Protein AF-A0A1N6N0N7-F1 (afdb_monomer_lite)

Sequence (140 aa):
MSDTDKNDKNQKSQKRFSHFIPYKTTYDLRSDKREPSLINILMQVQGYEYGFFTVLGVRPLSQRGNNKNSAIYVVRCRCGKYAIRTLKAIRNPVNVTDMCEHCHHLYNLRRRNIFLTTGEYVELSELTGIHDKSPLEIKG

Secondary structure (DSSP, 8-state):
----------------TT-----B-HHHHHHHT--HHHHHHHHHHTT-EETTEEEEEE--GGG--S-TT---EEEEETTS-EEEE-HHHHH-TT-TT---HHHHHHHHHHHHHHHHHHS----HHHHHT-----------

Radius of gyration: 19.87 Å; chains: 1; bounding box: 53×56×48 Å

pLDDT: mean 85.81, std 17.78, range [35.0, 98.25]

Structure (mmCIF, N/CA/C/O backbone):
data_AF-A0A1N6N0N7-F1
#
_entry.id   AF-A0A1N6N0N7-F1
#
loop_
_atom_site.group_PDB
_atom_site.id
_atom_site.type_symbol
_atom_site.label_atom_id
_atom_site.label_alt_id
_atom_site.label_comp_id
_atom_site.label_asym_id
_atom_site.label_entity_id
_atom_site.label_seq_id
_atom_site.pdbx_PDB_ins_code
_atom_site.Cartn_x
_atom_site.Cartn_y
_atom_site.Cartn_z
_atom_site.occupancy
_atom_site.B_iso_or_equiv
_atom_site.auth_seq_id
_atom_site.auth_comp_id
_atom_site.auth_asym_id
_atom_site.auth_atom_id
_atom_site.pdbx_PDB_model_num
ATOM 1 N N . MET A 1 1 ? -31.170 47.901 -20.826 1.00 44.25 1 MET A N 1
ATOM 2 C CA . MET A 1 1 ? -31.799 46.715 -20.210 1.00 44.25 1 MET A CA 1
ATOM 3 C C . MET A 1 1 ? -31.790 45.612 -21.244 1.00 44.25 1 MET A C 1
ATOM 5 O O . MET A 1 1 ? -32.470 45.747 -22.250 1.00 44.25 1 MET A O 1
ATOM 9 N N . SER A 1 2 ? -30.956 44.600 -21.031 1.00 35.00 2 SER A N 1
ATOM 10 C CA . SER A 1 2 ? -30.970 43.331 -21.759 1.00 35.00 2 SER A CA 1
ATOM 11 C C . SER A 1 2 ? -30.141 42.332 -20.957 1.00 35.00 2 SER A C 1
ATOM 13 O O . SER A 1 2 ? -28.978 42.594 -20.648 1.00 35.00 2 SER A O 1
ATOM 15 N N . ASP A 1 3 ? -30.802 41.246 -20.585 1.00 41.34 3 ASP A N 1
ATOM 16 C CA . ASP A 1 3 ? -30.316 40.089 -19.845 1.00 41.34 3 ASP A CA 1
ATOM 17 C C . ASP A 1 3 ? -29.132 39.378 -20.508 1.00 41.34 3 ASP A C 1
ATOM 19 O O . ASP A 1 3 ? -29.021 39.370 -21.732 1.00 41.34 3 ASP A O 1
ATOM 23 N N . THR A 1 4 ? -28.289 38.737 -19.690 1.00 40.41 4 THR A N 1
ATOM 24 C CA . THR A 1 4 ? -27.844 37.319 -19.775 1.00 40.41 4 THR A CA 1
ATOM 25 C C . THR A 1 4 ? -26.647 37.123 -18.830 1.00 40.41 4 THR A C 1
ATOM 27 O O . THR A 1 4 ? -25.627 37.793 -18.927 1.00 40.41 4 THR A O 1
ATOM 30 N N . ASP A 1 5 ? -26.832 36.455 -17.696 1.00 38.78 5 ASP A N 1
ATOM 31 C CA . ASP A 1 5 ? -26.799 35.001 -17.463 1.00 38.78 5 ASP A CA 1
ATOM 32 C C . ASP A 1 5 ? -25.409 34.462 -17.056 1.00 38.78 5 ASP A C 1
ATOM 34 O O . ASP A 1 5 ? -24.474 34.326 -17.842 1.00 38.78 5 ASP A O 1
ATOM 38 N N . LYS A 1 6 ? -25.328 34.195 -15.748 1.00 44.09 6 LYS A N 1
ATOM 39 C CA . LYS A 1 6 ? -24.578 33.171 -15.001 1.00 44.09 6 LYS A CA 1
ATOM 40 C C . LYS A 1 6 ? -23.443 32.434 -15.724 1.00 44.09 6 LYS A C 1
ATOM 42 O O . LYS A 1 6 ? -23.662 31.636 -16.629 1.00 44.09 6 LYS A O 1
ATOM 47 N N . ASN A 1 7 ? -22.242 32.530 -15.152 1.00 35.62 7 ASN A N 1
ATOM 48 C CA . ASN A 1 7 ? -21.151 31.588 -15.412 1.00 35.62 7 ASN A CA 1
ATOM 49 C C . ASN A 1 7 ? -20.525 31.090 -14.095 1.00 35.62 7 ASN A C 1
ATOM 51 O O . ASN A 1 7 ? -19.339 31.271 -13.829 1.00 35.62 7 ASN A O 1
ATOM 55 N N . ASP A 1 8 ? -21.340 30.429 -13.268 1.00 40.53 8 ASP A N 1
ATOM 56 C CA . ASP A 1 8 ? -20.856 29.579 -12.177 1.00 40.53 8 ASP A CA 1
ATOM 57 C C . ASP A 1 8 ? -20.265 28.294 -12.771 1.00 40.53 8 ASP A C 1
ATOM 59 O O . ASP A 1 8 ? -20.928 27.262 -12.900 1.00 40.53 8 ASP A O 1
ATOM 63 N N . LYS A 1 9 ? -18.981 28.332 -13.139 1.00 37.31 9 LYS A N 1
ATOM 64 C CA . LYS A 1 9 ? -18.215 27.129 -13.499 1.00 37.31 9 LYS A CA 1
ATOM 65 C C . LYS A 1 9 ? -17.822 26.355 -12.243 1.00 37.31 9 LYS A C 1
ATOM 67 O O . LYS A 1 9 ? -16.651 26.185 -11.922 1.00 37.31 9 LYS A O 1
ATOM 72 N N . ASN A 1 10 ? -18.829 25.840 -11.549 1.00 39.09 10 ASN A N 1
ATOM 73 C CA . ASN A 1 10 ? -18.665 24.859 -10.492 1.00 39.09 10 ASN A CA 1
ATOM 74 C C . ASN A 1 10 ? -18.550 23.472 -11.149 1.00 39.09 10 ASN A C 1
ATOM 76 O O . ASN A 1 10 ? -19.519 22.716 -11.240 1.00 39.09 10 ASN A O 1
ATOM 80 N N . GLN A 1 11 ? -17.369 23.153 -11.691 1.00 42.91 11 GLN A N 1
ATOM 81 C CA . GLN A 1 11 ? -17.063 21.799 -12.154 1.00 42.91 11 GLN A CA 1
ATOM 82 C C . GLN A 1 11 ? -16.997 20.872 -10.935 1.00 42.91 11 GLN A C 1
ATOM 84 O O . GLN A 1 11 ? -15.937 20.622 -10.365 1.00 42.91 11 GLN A O 1
ATOM 89 N N . LYS A 1 12 ? -18.159 20.336 -10.544 1.00 41.47 12 LYS A N 1
ATOM 90 C CA . LYS A 1 12 ? -18.276 19.128 -9.725 1.00 41.47 12 LYS A CA 1
ATOM 91 C C . LYS A 1 12 ? -17.541 18.009 -10.458 1.00 41.47 12 LYS A C 1
ATOM 93 O O . LYS A 1 12 ? -18.094 17.363 -11.346 1.00 41.47 12 LYS A O 1
ATOM 98 N N . SER A 1 13 ? -16.278 17.807 -10.101 1.00 46.53 13 SER A N 1
ATOM 99 C CA . SER A 1 13 ? -15.472 16.684 -10.554 1.00 46.53 13 SER A CA 1
ATOM 100 C C . SER A 1 13 ? -16.198 15.395 -10.171 1.00 46.53 13 SER A C 1
ATOM 102 O O . SER A 1 13 ? -16.367 15.048 -9.001 1.00 46.53 13 SER A O 1
ATOM 104 N N . GLN A 1 14 ? -16.728 14.718 -11.187 1.00 46.28 14 GLN A N 1
ATOM 105 C CA . GLN A 1 14 ? -17.421 13.447 -11.041 1.00 46.28 14 GLN A CA 1
ATOM 106 C C . GLN A 1 14 ? -16.545 12.477 -10.241 1.00 46.28 14 GLN A C 1
ATOM 108 O O . GLN A 1 14 ? -15.419 12.168 -10.633 1.00 46.28 14 GLN A O 1
ATOM 113 N N . LYS A 1 15 ? -17.088 12.003 -9.113 1.00 48.31 15 LYS A N 1
ATOM 114 C CA . LYS A 1 15 ? -16.546 10.933 -8.269 1.00 48.31 15 LYS A CA 1
ATOM 115 C C . LYS A 1 15 ? -16.161 9.727 -9.138 1.00 48.31 15 LYS A C 1
ATOM 117 O O . LYS A 1 15 ? -17.008 8.897 -9.460 1.00 48.31 15 LYS A O 1
ATOM 122 N N . ARG A 1 16 ? -14.881 9.600 -9.506 1.00 49.94 16 ARG A N 1
ATOM 123 C CA . ARG A 1 16 ? -14.345 8.414 -10.193 1.00 49.94 16 ARG A CA 1
ATOM 124 C C . ARG A 1 16 ? -14.100 7.314 -9.167 1.00 49.94 16 ARG A C 1
ATOM 126 O O . ARG A 1 16 ? -12.994 7.132 -8.666 1.00 49.94 16 ARG A O 1
ATOM 133 N N . PHE A 1 17 ? -15.160 6.591 -8.823 1.00 44.78 17 PHE A N 1
ATOM 134 C CA . PHE A 1 17 ? -15.041 5.342 -8.083 1.00 44.78 17 PHE A CA 1
ATOM 135 C C . PHE A 1 17 ? -14.169 4.361 -8.889 1.00 44.78 17 PHE A C 1
ATOM 137 O O . PHE A 1 17 ? -14.431 4.100 -10.058 1.00 44.78 17 PHE A O 1
ATOM 144 N N . SER A 1 18 ? -13.095 3.879 -8.256 1.00 56.38 18 SER A N 1
ATOM 145 C CA . SER A 1 18 ? -12.342 2.673 -8.638 1.00 56.38 18 SER A CA 1
ATOM 146 C C . SER A 1 18 ? -11.878 2.566 -10.097 1.00 56.38 18 SER A C 1
ATOM 148 O O . SER A 1 18 ? -11.918 1.474 -10.662 1.00 56.38 18 SER A O 1
ATOM 150 N N . HIS A 1 19 ? -11.416 3.653 -10.722 1.00 75.69 19 HIS A N 1
ATOM 151 C CA . HIS A 1 19 ? -10.788 3.510 -12.034 1.00 75.69 19 HIS A CA 1
ATOM 152 C C . HIS A 1 19 ? -9.505 2.696 -11.877 1.00 75.69 19 HIS A C 1
ATOM 154 O O . HIS A 1 19 ? -8.577 3.103 -11.175 1.00 75.69 19 HIS A O 1
ATOM 160 N N . PHE A 1 20 ? -9.490 1.523 -12.505 1.00 88.62 20 PHE A N 1
ATOM 161 C CA . PHE A 1 20 ? -8.281 0.756 -12.741 1.00 88.62 20 PHE A CA 1
ATOM 162 C C . PHE A 1 20 ? -7.161 1.701 -13.192 1.00 88.62 20 PHE A C 1
ATOM 164 O O . PHE A 1 20 ? -7.357 2.527 -14.086 1.00 88.62 20 PHE A O 1
ATOM 171 N N . ILE A 1 21 ? -5.998 1.601 -12.550 1.00 91.25 21 ILE A N 1
ATOM 172 C CA . ILE A 1 21 ? -4.813 2.362 -12.943 1.00 91.25 21 ILE A CA 1
ATOM 173 C C . ILE A 1 21 ? -3.943 1.410 -13.756 1.00 91.25 21 ILE A C 1
ATOM 175 O O . ILE A 1 21 ? -3.462 0.436 -13.178 1.00 91.25 21 ILE A O 1
ATOM 179 N N . PRO A 1 22 ? -3.717 1.661 -15.059 1.00 93.44 22 PRO A N 1
ATOM 180 C CA . PRO A 1 22 ? -2.826 0.832 -15.858 1.00 93.44 22 PRO A CA 1
ATOM 181 C C . PRO A 1 22 ? -1.438 0.740 -15.221 1.00 93.44 22 PRO A C 1
ATOM 183 O O . PRO A 1 22 ? -0.876 1.752 -14.791 1.00 93.44 22 PRO A O 1
ATOM 186 N N . TYR A 1 23 ? -0.875 -0.466 -15.192 1.00 94.94 23 TYR A N 1
ATOM 187 C CA . TYR A 1 23 ? 0.463 -0.724 -14.676 1.00 94.94 23 TYR A CA 1
ATOM 188 C C . TYR A 1 23 ? 1.216 -1.731 -15.545 1.00 94.94 23 TYR A C 1
ATOM 190 O O . TYR A 1 23 ? 0.630 -2.488 -16.313 1.00 94.94 23 TYR A O 1
ATOM 198 N N . LYS A 1 24 ? 2.537 -1.694 -15.415 1.00 94.81 24 LYS A N 1
ATOM 199 C CA . LYS A 1 24 ? 3.513 -2.614 -15.979 1.00 94.81 24 LYS A CA 1
ATOM 200 C C . LYS A 1 24 ? 4.176 -3.335 -14.815 1.00 94.81 24 LYS A C 1
ATOM 202 O O . LYS A 1 24 ? 4.690 -2.697 -13.893 1.00 94.81 24 LYS A O 1
ATOM 207 N N . THR A 1 25 ? 4.107 -4.652 -14.836 1.00 95.06 25 THR A N 1
ATOM 208 C CA . THR A 1 25 ? 4.805 -5.536 -13.909 1.00 95.06 25 THR A CA 1
ATOM 209 C C . THR A 1 25 ? 6.280 -5.641 -14.284 1.00 95.06 25 THR A C 1
ATOM 211 O O . THR A 1 25 ? 6.712 -5.222 -15.358 1.00 95.06 25 THR A O 1
ATOM 214 N N . THR A 1 26 ? 7.059 -6.273 -13.415 1.00 93.19 26 THR A N 1
ATOM 215 C CA . THR A 1 26 ? 8.436 -6.681 -13.702 1.00 93.19 26 THR A CA 1
ATOM 216 C C . THR A 1 26 ? 8.532 -7.481 -15.004 1.00 93.19 26 THR A C 1
ATOM 218 O O . THR A 1 26 ? 9.455 -7.264 -15.787 1.00 93.19 26 THR A O 1
ATOM 221 N N . TYR A 1 27 ? 7.580 -8.385 -15.255 1.00 91.81 27 TYR A N 1
ATOM 222 C CA . TYR A 1 27 ? 7.539 -9.195 -16.473 1.00 91.81 27 TYR A CA 1
ATOM 223 C C . TYR A 1 27 ? 7.373 -8.325 -17.727 1.00 91.81 27 TYR A C 1
ATOM 225 O O . TYR A 1 27 ? 8.126 -8.472 -18.693 1.00 91.81 27 TYR A O 1
ATOM 233 N N . ASP A 1 28 ? 6.453 -7.360 -17.674 1.00 91.50 28 ASP A N 1
ATOM 234 C CA . ASP A 1 28 ? 6.219 -6.440 -18.788 1.00 91.50 28 ASP A CA 1
ATOM 235 C C . ASP A 1 28 ? 7.464 -5.591 -19.088 1.00 91.50 28 ASP A C 1
ATOM 237 O O . ASP A 1 28 ? 7.858 -5.453 -20.242 1.00 91.50 28 ASP A O 1
ATOM 241 N N . LEU A 1 29 ? 8.127 -5.060 -18.051 1.00 89.12 29 LEU A N 1
ATOM 242 C CA . LEU A 1 29 ? 9.315 -4.213 -18.225 1.00 89.12 29 LEU A CA 1
ATOM 243 C C . LEU A 1 29 ? 10.535 -4.982 -18.751 1.00 89.12 29 LEU A C 1
ATOM 245 O O . LEU A 1 29 ? 11.308 -4.442 -19.543 1.00 89.12 29 LEU A O 1
ATOM 249 N N . ARG A 1 30 ? 10.718 -6.242 -18.335 1.00 87.75 30 ARG A N 1
ATOM 250 C CA . ARG A 1 30 ? 11.811 -7.098 -18.829 1.00 87.75 30 ARG A CA 1
ATOM 251 C C . ARG A 1 30 ? 11.704 -7.360 -20.328 1.00 87.75 30 ARG A C 1
ATOM 253 O O . ARG A 1 30 ? 12.732 -7.407 -20.999 1.00 87.75 30 ARG A O 1
ATOM 260 N N . SER A 1 31 ? 10.482 -7.487 -20.839 1.00 82.94 31 SER A N 1
ATOM 261 C CA . SER A 1 31 ? 10.223 -7.692 -22.267 1.00 82.94 31 SER A CA 1
ATOM 262 C C . SER A 1 31 ? 10.642 -6.475 -23.098 1.00 82.94 31 SER A C 1
ATOM 264 O O . SER A 1 31 ? 11.207 -6.628 -24.178 1.00 82.94 31 SER A O 1
ATOM 266 N N . ASP A 1 32 ? 10.465 -5.270 -22.550 1.00 76.56 32 ASP A N 1
ATOM 267 C CA . ASP A 1 32 ? 10.816 -4.014 -23.222 1.00 76.56 32 ASP A CA 1
ATOM 268 C C . ASP A 1 32 ? 12.323 -3.668 -23.128 1.00 76.56 32 ASP A C 1
ATOM 270 O O . ASP A 1 32 ? 12.791 -2.794 -23.859 1.00 76.56 32 ASP A O 1
ATOM 274 N N . LYS A 1 33 ? 13.092 -4.321 -22.232 1.00 73.12 33 LYS A N 1
ATOM 275 C CA . LYS A 1 33 ? 14.518 -4.045 -21.908 1.00 73.12 33 LYS A CA 1
ATOM 276 C C . LYS A 1 33 ? 14.833 -2.571 -21.586 1.00 73.12 33 LYS A C 1
ATOM 278 O O . LYS A 1 33 ? 15.975 -2.128 -21.707 1.00 73.12 33 LYS A O 1
ATOM 283 N N . ARG A 1 34 ? 13.832 -1.795 -21.165 1.00 69.50 34 ARG A N 1
ATOM 284 C CA . ARG A 1 34 ? 13.966 -0.377 -20.794 1.00 69.50 34 ARG A CA 1
ATOM 285 C C . ARG A 1 34 ? 14.097 -0.245 -19.275 1.00 69.50 34 ARG A C 1
ATOM 287 O O . ARG A 1 34 ? 13.479 -0.996 -18.533 1.00 69.50 34 ARG A O 1
ATOM 294 N N . GLU A 1 35 ? 14.883 0.731 -18.819 1.00 81.12 35 GLU A N 1
ATOM 295 C CA . GLU A 1 35 ? 15.020 1.101 -17.396 1.00 81.12 35 GLU A CA 1
ATOM 296 C C . GLU A 1 35 ? 15.514 -0.039 -16.460 1.00 81.12 35 GLU A C 1
ATOM 298 O O . GLU A 1 35 ? 14.809 -0.417 -15.522 1.00 81.12 35 GLU A O 1
ATOM 303 N N . PRO A 1 36 ? 16.744 -0.571 -16.633 1.00 86.62 36 PRO A N 1
ATOM 304 C CA . PRO A 1 36 ? 17.253 -1.705 -15.841 1.00 86.62 36 PRO A CA 1
ATOM 305 C C . PRO A 1 36 ? 17.246 -1.457 -14.323 1.00 86.62 36 PRO A C 1
ATOM 307 O O . PRO A 1 36 ? 16.897 -2.345 -13.549 1.00 86.62 36 PRO A O 1
ATOM 310 N N . SER A 1 37 ? 17.543 -0.229 -13.886 1.00 88.25 37 SER A N 1
ATOM 311 C CA . SER A 1 37 ? 17.461 0.148 -12.467 1.00 88.25 37 SER A CA 1
ATOM 312 C C . SER A 1 37 ? 16.032 0.043 -11.916 1.00 88.25 37 SER A C 1
ATOM 314 O O . SER A 1 37 ? 15.829 -0.450 -10.807 1.00 88.25 37 SER A O 1
ATOM 316 N N . LEU A 1 38 ? 15.024 0.438 -12.703 1.00 89.44 38 LEU A N 1
ATOM 317 C CA . LEU A 1 38 ? 13.625 0.325 -12.295 1.00 89.44 38 LEU A CA 1
ATOM 318 C C . LEU A 1 38 ? 13.185 -1.137 -12.215 1.00 89.44 38 LEU A C 1
ATOM 320 O O . LEU A 1 38 ? 12.462 -1.489 -11.289 1.00 89.44 38 LEU A O 1
ATOM 324 N N . ILE A 1 39 ? 13.637 -1.982 -13.147 1.00 92.00 39 ILE A N 1
ATOM 325 C CA . ILE A 1 39 ? 13.370 -3.426 -13.122 1.00 92.00 39 ILE A CA 1
ATOM 326 C C . ILE A 1 39 ? 13.922 -4.042 -11.832 1.00 92.00 39 ILE A C 1
ATOM 328 O O . ILE A 1 39 ? 13.179 -4.727 -11.132 1.00 92.00 39 ILE A O 1
ATOM 332 N N . ASN A 1 40 ? 15.180 -3.755 -11.481 1.00 91.81 40 ASN A N 1
ATOM 333 C CA . ASN A 1 40 ? 15.818 -4.291 -10.273 1.00 91.81 40 ASN A CA 1
ATOM 334 C C . ASN A 1 40 ? 15.091 -3.871 -8.991 1.00 91.81 40 ASN A C 1
ATOM 336 O O . ASN A 1 40 ? 14.923 -4.680 -8.079 1.00 91.81 40 ASN A O 1
ATOM 340 N N . ILE A 1 41 ? 14.631 -2.619 -8.919 1.00 93.75 41 ILE A N 1
ATOM 341 C CA . ILE A 1 41 ? 13.840 -2.142 -7.780 1.00 93.75 41 ILE A CA 1
ATOM 342 C C . ILE A 1 41 ? 12.459 -2.804 -7.778 1.00 93.75 41 ILE A C 1
ATOM 344 O O . ILE A 1 41 ? 12.012 -3.277 -6.735 1.00 93.75 41 ILE A O 1
ATOM 348 N N . LEU A 1 42 ? 11.777 -2.860 -8.926 1.00 94.62 42 LEU A N 1
ATOM 349 C CA . LEU A 1 42 ? 10.424 -3.405 -9.013 1.00 94.62 42 LEU A CA 1
ATOM 350 C C . LEU A 1 42 ? 10.381 -4.892 -8.653 1.00 94.62 42 LEU A C 1
ATOM 352 O O . LEU A 1 42 ? 9.468 -5.302 -7.947 1.00 94.62 42 LEU A O 1
ATOM 356 N N . MET A 1 43 ? 11.399 -5.665 -9.038 1.00 94.44 43 MET A N 1
ATOM 357 C CA . MET A 1 43 ? 11.566 -7.064 -8.629 1.00 94.44 43 MET A CA 1
ATOM 358 C C . MET A 1 43 ? 11.525 -7.269 -7.114 1.00 94.44 43 MET A C 1
ATOM 360 O O . MET A 1 43 ? 11.086 -8.319 -6.662 1.00 94.44 43 MET A O 1
ATOM 364 N N . GLN A 1 44 ? 12.010 -6.294 -6.346 1.00 95.25 44 GLN A N 1
ATOM 365 C CA . GLN A 1 44 ? 12.120 -6.390 -4.891 1.00 95.25 44 GLN A CA 1
ATOM 366 C C . GLN A 1 44 ? 10.868 -5.886 -4.171 1.00 95.25 44 GLN A C 1
ATOM 368 O O . GLN A 1 44 ? 10.632 -6.261 -3.028 1.00 95.25 44 GLN A O 1
ATOM 373 N N . VAL A 1 45 ? 10.070 -5.025 -4.814 1.00 96.06 45 VAL A N 1
ATOM 374 C CA . VAL A 1 45 ? 8.884 -4.418 -4.183 1.00 96.06 45 VAL A CA 1
ATOM 375 C C . VAL A 1 45 ? 7.566 -4.937 -4.726 1.00 96.06 45 VAL A C 1
ATOM 377 O O . VAL A 1 45 ? 6.545 -4.751 -4.079 1.00 96.06 45 VAL A O 1
ATOM 380 N N . GLN A 1 46 ? 7.531 -5.531 -5.917 1.00 96.69 46 GLN A N 1
ATOM 381 C CA . GLN A 1 46 ? 6.295 -6.064 -6.477 1.00 96.69 46 GLN A CA 1
ATOM 382 C C . GLN A 1 46 ? 5.797 -7.226 -5.611 1.00 96.69 46 GLN A C 1
ATOM 384 O O . GLN A 1 46 ? 6.551 -8.134 -5.285 1.00 96.69 46 GLN A O 1
ATOM 389 N N . GLY A 1 47 ? 4.517 -7.190 -5.243 1.00 97.25 47 GLY A N 1
ATOM 390 C CA . GLY A 1 47 ? 3.910 -8.132 -4.304 1.00 97.25 47 GLY A CA 1
ATOM 391 C C . GLY A 1 47 ? 4.114 -7.772 -2.832 1.00 97.25 47 GLY A C 1
ATOM 392 O O . GLY A 1 47 ? 3.471 -8.380 -1.988 1.00 97.25 47 GLY A O 1
ATOM 393 N N . TYR A 1 48 ? 4.940 -6.772 -2.504 1.00 97.44 48 TYR A N 1
ATOM 394 C CA . TYR A 1 48 ? 5.095 -6.322 -1.122 1.00 97.44 48 TYR A CA 1
ATOM 395 C C . TYR A 1 48 ? 3.780 -5.744 -0.590 1.00 97.44 48 TYR A C 1
ATOM 397 O O . TYR A 1 48 ? 3.155 -4.884 -1.228 1.00 97.44 48 TYR A O 1
ATOM 405 N N . GLU A 1 49 ? 3.386 -6.218 0.589 1.00 96.62 49 GLU A N 1
ATOM 406 C CA . GLU A 1 49 ? 2.170 -5.822 1.286 1.00 96.62 49 GLU A CA 1
ATOM 407 C C . GLU A 1 49 ? 2.509 -4.951 2.495 1.00 96.62 49 GLU A C 1
ATOM 409 O O . GLU A 1 49 ? 3.406 -5.261 3.276 1.00 96.62 49 GLU A O 1
ATOM 414 N N . TYR A 1 50 ? 1.793 -3.842 2.656 1.00 96.50 50 TYR A N 1
ATOM 415 C CA . TYR A 1 50 ? 1.919 -2.960 3.813 1.00 96.50 50 TYR A CA 1
ATOM 416 C C . TYR A 1 50 ? 0.624 -2.180 4.025 1.00 96.50 50 TYR A C 1
ATOM 418 O O . TYR A 1 50 ? -0.008 -1.742 3.061 1.00 96.50 50 TYR A O 1
ATOM 426 N N . GLY A 1 51 ? 0.217 -1.984 5.280 1.00 96.31 51 GLY A N 1
ATOM 427 C CA . GLY A 1 51 ? -1.083 -1.390 5.585 1.00 96.31 51 GLY A CA 1
ATOM 428 C C . GLY A 1 51 ? -2.201 -2.098 4.819 1.00 96.31 51 GLY A C 1
ATOM 429 O O . GLY A 1 51 ? -2.396 -3.309 4.930 1.00 96.31 51 GLY A O 1
ATOM 430 N N . PHE A 1 52 ? -2.918 -1.344 3.990 1.00 97.69 52 PHE A N 1
ATOM 431 C CA . PHE A 1 52 ? -3.976 -1.878 3.134 1.00 97.69 52 PHE A CA 1
ATOM 432 C C . PHE A 1 52 ? -3.514 -2.151 1.703 1.00 97.69 52 PHE A C 1
ATOM 434 O O . PHE A 1 52 ? -4.343 -2.532 0.882 1.00 97.69 52 PHE A O 1
ATOM 441 N N . PHE A 1 53 ? -2.252 -1.917 1.365 1.00 98.06 53 PHE A N 1
ATOM 442 C CA . PHE A 1 53 ? -1.767 -1.934 -0.006 1.00 98.06 53 PHE A CA 1
ATOM 443 C C . PHE A 1 53 ? -0.918 -3.154 -0.337 1.00 98.06 53 PHE A C 1
ATOM 445 O O . PHE A 1 53 ? -0.034 -3.525 0.424 1.00 98.06 53 PHE A O 1
ATOM 452 N N . THR A 1 54 ? -1.118 -3.669 -1.548 1.00 98.19 54 THR A N 1
ATOM 453 C CA . THR A 1 54 ? -0.201 -4.583 -2.238 1.00 98.19 54 THR A CA 1
ATOM 454 C C . THR A 1 54 ? 0.366 -3.869 -3.464 1.00 98.19 54 THR A C 1
ATOM 456 O O . THR A 1 54 ? -0.391 -3.302 -4.262 1.00 98.19 54 THR A O 1
ATOM 459 N N . VAL A 1 55 ? 1.688 -3.867 -3.640 1.00 98.25 55 VAL A N 1
ATOM 460 C CA . VAL A 1 55 ? 2.346 -3.266 -4.814 1.00 98.25 55 VAL A CA 1
ATOM 461 C C . VAL A 1 55 ? 2.165 -4.166 -6.039 1.00 98.25 55 VAL A C 1
ATOM 463 O O . VAL A 1 55 ? 2.565 -5.325 -6.026 1.00 98.25 55 VAL A O 1
ATOM 466 N N . LEU A 1 56 ? 1.602 -3.637 -7.128 1.00 98.06 56 LEU A N 1
ATOM 467 C CA . LEU A 1 56 ? 1.331 -4.410 -8.348 1.00 98.06 56 LEU A CA 1
ATOM 468 C C . LEU A 1 56 ? 2.377 -4.214 -9.448 1.00 98.06 56 LEU A C 1
ATOM 470 O O . LEU A 1 56 ? 2.682 -5.137 -10.199 1.00 98.06 56 LEU A O 1
ATOM 474 N N . GLY A 1 57 ? 2.890 -2.995 -9.585 1.00 96.88 57 GLY A N 1
ATOM 475 C CA . GLY A 1 57 ? 3.708 -2.610 -10.726 1.00 96.88 57 GLY A CA 1
ATOM 476 C C . GLY A 1 57 ? 3.979 -1.114 -10.749 1.00 96.88 57 GLY A C 1
ATOM 477 O O . GLY A 1 57 ? 3.811 -0.414 -9.748 1.00 96.88 57 GLY A O 1
ATOM 478 N N . VAL A 1 58 ? 4.343 -0.603 -11.919 1.00 95.25 58 VAL A N 1
ATOM 479 C CA . VAL A 1 58 ? 4.563 0.828 -12.154 1.00 95.25 58 VAL A CA 1
ATOM 480 C C . VAL A 1 58 ? 3.705 1.345 -13.297 1.00 95.25 58 VAL A C 1
ATOM 482 O O . VAL A 1 58 ? 3.391 0.612 -14.228 1.00 95.25 58 VAL A O 1
ATOM 485 N N . ARG A 1 59 ? 3.340 2.624 -13.277 1.00 93.69 59 ARG A N 1
ATOM 486 C CA . ARG A 1 59 ? 2.601 3.253 -14.378 1.00 93.69 59 ARG A CA 1
ATOM 487 C C . ARG A 1 59 ? 3.381 3.142 -15.697 1.00 93.69 59 ARG A C 1
ATOM 489 O O . ARG A 1 59 ? 4.615 3.212 -15.667 1.00 93.69 59 ARG A O 1
ATOM 496 N N . PRO A 1 60 ? 2.702 3.032 -16.853 1.00 90.31 60 PRO A N 1
ATOM 497 C CA . PRO A 1 60 ? 3.344 3.147 -18.160 1.00 90.31 60 PRO A CA 1
ATOM 498 C C . PRO A 1 60 ? 4.128 4.454 -18.279 1.00 90.31 60 PRO A C 1
ATOM 500 O O . PRO A 1 60 ? 3.693 5.473 -17.745 1.00 90.31 60 PRO A O 1
ATOM 503 N N . LEU A 1 61 ? 5.253 4.439 -19.000 1.00 86.75 61 LEU A N 1
ATOM 504 C CA . LEU A 1 61 ? 6.124 5.611 -19.160 1.00 86.75 61 LEU A CA 1
ATOM 505 C C . LEU A 1 61 ? 5.360 6.845 -19.672 1.00 86.75 61 LEU A C 1
ATOM 507 O O . LEU A 1 61 ? 5.549 7.935 -19.147 1.00 86.75 61 LEU A O 1
ATOM 511 N N . SER A 1 62 ? 4.419 6.651 -20.604 1.00 85.88 62 SER A N 1
ATOM 512 C CA . SER A 1 62 ? 3.543 7.702 -21.153 1.00 85.88 62 SER A CA 1
ATOM 513 C C . SER A 1 62 ? 2.640 8.389 -20.123 1.00 85.88 62 SER A C 1
ATOM 515 O O . SER A 1 62 ? 2.052 9.426 -20.407 1.00 85.88 62 SER A O 1
ATOM 517 N N . GLN A 1 63 ? 2.503 7.808 -18.932 1.00 86.31 63 GLN A N 1
ATOM 518 C CA . GLN A 1 63 ? 1.681 8.316 -17.842 1.00 86.31 63 GLN A CA 1
ATOM 519 C C . GLN A 1 63 ? 2.506 8.817 -16.648 1.00 86.31 63 GLN A C 1
ATOM 521 O O . GLN A 1 63 ? 1.934 9.178 -15.613 1.00 86.31 63 GLN A O 1
ATOM 526 N N . ARG A 1 64 ? 3.840 8.802 -16.743 1.00 85.94 64 ARG A N 1
ATOM 527 C CA . ARG A 1 64 ? 4.733 9.299 -15.692 1.00 85.94 64 ARG A CA 1
ATOM 528 C C . ARG A 1 64 ? 5.004 10.784 -15.915 1.00 85.94 64 ARG A C 1
ATOM 530 O O . ARG A 1 64 ? 5.152 11.232 -17.044 1.00 85.94 64 ARG A O 1
ATOM 537 N N . GLY A 1 65 ? 5.068 11.545 -14.826 1.00 77.69 65 GLY A N 1
ATOM 538 C CA . GLY A 1 65 ? 5.588 12.912 -14.876 1.00 77.69 65 GLY A CA 1
ATOM 539 C C . GLY A 1 65 ? 7.118 12.908 -14.902 1.00 77.69 65 GLY A C 1
ATOM 540 O O . GLY A 1 65 ? 7.735 11.981 -14.382 1.00 77.69 65 GLY A O 1
ATOM 541 N N . ASN A 1 66 ? 7.730 13.977 -15.415 1.00 75.94 66 ASN A N 1
ATOM 542 C CA . ASN A 1 66 ? 9.193 14.112 -15.547 1.00 75.94 66 ASN A CA 1
ATOM 543 C C . ASN A 1 66 ? 9.948 14.279 -14.208 1.00 75.94 66 ASN A C 1
ATOM 545 O O . ASN A 1 66 ? 11.159 14.492 -14.188 1.00 75.94 66 ASN A O 1
ATOM 549 N N . ASN A 1 67 ? 9.256 14.186 -13.072 1.00 74.88 67 ASN A N 1
ATOM 550 C CA . ASN A 1 67 ? 9.846 14.417 -11.758 1.00 74.88 67 ASN A CA 1
ATOM 551 C C . ASN A 1 67 ? 10.482 13.134 -11.208 1.00 74.88 67 ASN A C 1
ATOM 553 O O . ASN A 1 67 ? 9.842 12.081 -11.164 1.00 74.88 67 ASN A O 1
ATOM 557 N N . LYS A 1 68 ? 11.707 13.248 -10.673 1.00 66.38 68 LYS A N 1
ATOM 558 C CA . LYS A 1 68 ? 12.449 12.142 -10.028 1.00 66.38 68 LYS A CA 1
ATOM 559 C C . LYS A 1 68 ? 11.704 11.510 -8.839 1.00 66.38 68 LYS A C 1
ATOM 561 O O . LYS A 1 68 ? 11.890 10.335 -8.557 1.00 66.38 68 LYS A O 1
ATOM 566 N N . ASN A 1 69 ? 10.821 12.271 -8.186 1.00 67.88 69 ASN A N 1
ATOM 567 C CA . ASN A 1 69 ? 9.983 11.819 -7.065 1.00 67.88 69 ASN A CA 1
ATOM 568 C C . ASN A 1 69 ? 8.533 11.527 -7.480 1.00 67.88 69 ASN A C 1
ATOM 570 O O . ASN A 1 69 ? 7.617 11.622 -6.661 1.00 67.88 69 ASN A O 1
ATOM 574 N N . SER A 1 70 ? 8.297 11.228 -8.757 1.00 80.38 70 SER A N 1
ATOM 575 C CA . SER A 1 70 ? 6.951 10.950 -9.246 1.00 80.38 70 SER A CA 1
ATOM 576 C C . SER A 1 70 ? 6.361 9.696 -8.589 1.00 80.38 70 SER A C 1
ATOM 578 O O . SER A 1 70 ? 7.029 8.686 -8.354 1.00 80.38 70 SER A O 1
ATOM 580 N N . ALA A 1 71 ? 5.072 9.771 -8.260 1.00 87.19 71 ALA A N 1
ATOM 581 C CA . ALA A 1 71 ? 4.309 8.623 -7.794 1.00 87.19 71 ALA A CA 1
ATOM 582 C C . ALA A 1 71 ? 4.029 7.698 -8.986 1.00 87.19 71 ALA A C 1
ATOM 584 O O . ALA A 1 71 ? 3.085 7.910 -9.750 1.00 87.19 71 ALA A O 1
ATOM 585 N N . ILE A 1 72 ? 4.895 6.702 -9.165 1.00 94.19 72 ILE A N 1
ATOM 586 C CA . ILE A 1 72 ? 4.832 5.770 -10.295 1.00 94.19 72 ILE A CA 1
ATOM 587 C C . ILE A 1 72 ? 4.385 4.371 -9.892 1.00 94.19 72 ILE A C 1
ATOM 589 O O . ILE A 1 72 ? 3.959 3.629 -10.766 1.00 94.19 72 ILE A O 1
ATOM 593 N N . TYR A 1 73 ? 4.464 4.000 -8.614 1.00 96.12 73 TYR A N 1
ATOM 594 C CA . TYR A 1 73 ? 4.133 2.649 -8.167 1.00 96.12 73 TYR A CA 1
ATOM 595 C C . TYR A 1 73 ? 2.628 2.525 -8.013 1.00 96.12 73 TYR A C 1
ATOM 597 O O . TYR A 1 73 ? 2.009 3.312 -7.297 1.00 96.12 73 TYR A O 1
ATOM 605 N N . VAL A 1 74 ? 2.047 1.548 -8.697 1.00 97.31 74 VAL A N 1
ATOM 606 C CA . VAL A 1 74 ? 0.623 1.246 -8.621 1.00 97.31 74 VAL A CA 1
ATOM 607 C C . VAL A 1 74 ? 0.421 0.199 -7.539 1.00 97.31 74 VAL A C 1
ATOM 609 O O . VAL A 1 74 ? 1.039 -0.865 -7.563 1.00 97.31 74 VAL A O 1
ATOM 612 N N . VAL A 1 75 ? -0.450 0.518 -6.590 1.00 97.88 75 VAL A N 1
ATOM 613 C CA . VAL A 1 75 ? -0.821 -0.348 -5.471 1.00 97.88 75 VAL A CA 1
ATOM 614 C C . VAL A 1 75 ? -2.317 -0.631 -5.512 1.00 97.88 75 VAL A C 1
ATOM 616 O O . VAL A 1 75 ? -3.109 0.210 -5.953 1.00 97.88 75 VAL A O 1
ATOM 619 N N . ARG A 1 76 ? -2.718 -1.804 -5.027 1.00 97.69 76 ARG A N 1
ATOM 620 C CA . ARG A 1 76 ? -4.122 -2.174 -4.836 1.00 97.69 76 ARG A CA 1
ATOM 621 C C . ARG A 1 76 ? -4.433 -2.217 -3.355 1.00 97.69 76 ARG A C 1
ATOM 623 O O . ARG A 1 76 ? -3.736 -2.870 -2.593 1.00 97.69 76 ARG A O 1
ATOM 630 N N . CYS A 1 77 ? -5.469 -1.494 -2.959 1.00 97.38 77 CYS A N 1
ATOM 631 C CA . CYS A 1 77 ? -5.984 -1.515 -1.602 1.00 97.38 77 CYS A CA 1
ATOM 632 C C . CYS A 1 77 ? -6.760 -2.818 -1.345 1.00 97.38 77 CYS A C 1
ATOM 634 O O . CYS A 1 77 ? -7.395 -3.326 -2.271 1.00 97.38 77 CYS A O 1
ATOM 636 N N . ARG A 1 78 ? -6.837 -3.286 -0.093 1.00 96.25 78 ARG A N 1
ATOM 637 C CA . ARG A 1 78 ? -7.690 -4.417 0.334 1.00 96.25 78 ARG A CA 1
ATOM 638 C C . ARG A 1 78 ? -9.158 -4.255 -0.088 1.00 96.25 78 ARG A C 1
ATOM 640 O O . ARG A 1 78 ? -9.817 -5.238 -0.392 1.00 96.25 78 ARG A O 1
ATOM 647 N N . CYS A 1 79 ? -9.664 -3.019 -0.196 1.00 95.31 79 CYS A N 1
ATOM 648 C CA . CYS A 1 79 ? -11.014 -2.740 -0.723 1.00 95.31 79 CYS A CA 1
ATOM 649 C C . CYS A 1 79 ? -11.142 -2.821 -2.262 1.00 95.31 79 CYS A C 1
ATOM 651 O O . CYS A 1 79 ? -12.176 -2.461 -2.818 1.00 95.31 79 CYS A O 1
ATOM 653 N N . GLY A 1 80 ? -10.077 -3.193 -2.975 1.00 95.56 80 GLY A N 1
ATOM 654 C CA . GLY A 1 80 ? -10.032 -3.319 -4.431 1.00 95.56 80 GLY A CA 1
ATOM 655 C C . GLY A 1 80 ?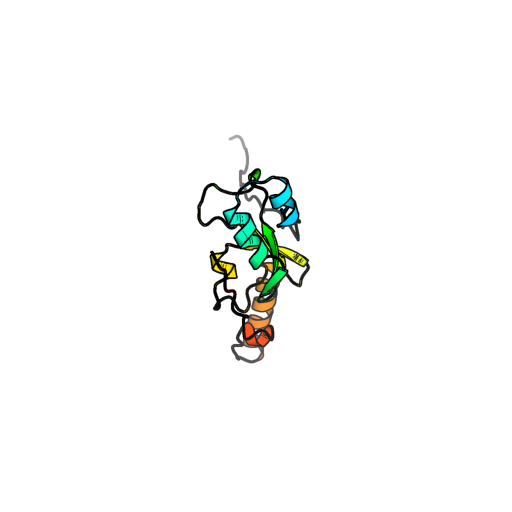 -9.668 -2.042 -5.197 1.00 95.56 80 GLY A C 1
ATOM 656 O O . GLY A 1 80 ? -9.346 -2.134 -6.380 1.00 95.56 80 GLY A O 1
ATOM 657 N N . LYS A 1 81 ? -9.671 -0.864 -4.556 1.00 95.56 81 LYS A N 1
ATOM 658 C CA . LYS A 1 81 ? -9.313 0.411 -5.207 1.00 95.56 81 LYS A CA 1
ATOM 659 C C . LYS A 1 81 ? -7.816 0.518 -5.487 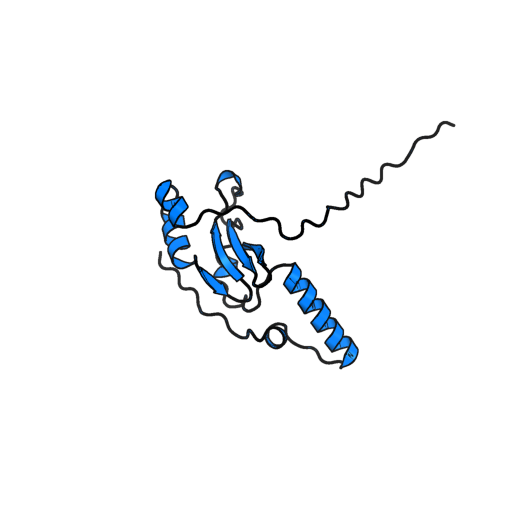1.00 95.56 81 LYS A C 1
ATOM 661 O O . LYS A 1 81 ? -6.993 0.139 -4.659 1.00 95.56 81 LYS A O 1
ATOM 666 N N . TYR A 1 82 ? -7.481 1.108 -6.628 1.00 95.88 82 TYR A N 1
ATOM 667 C CA . TYR A 1 82 ? -6.105 1.377 -7.033 1.00 95.88 82 TYR A CA 1
ATOM 668 C C . TYR A 1 82 ? -5.649 2.743 -6.518 1.00 95.88 82 TYR A C 1
ATOM 670 O O . TYR A 1 82 ? -6.440 3.684 -6.441 1.00 95.88 82 TYR A O 1
ATOM 678 N N . ALA A 1 83 ? -4.369 2.858 -6.181 1.00 95.38 83 ALA A N 1
ATOM 679 C CA . ALA A 1 83 ? -3.727 4.122 -5.852 1.00 95.38 83 ALA A CA 1
ATOM 680 C C . ALA A 1 83 ? -2.299 4.160 -6.406 1.00 95.38 83 ALA A C 1
ATOM 682 O O . ALA A 1 83 ? -1.739 3.136 -6.799 1.00 95.38 83 ALA A O 1
ATOM 683 N N . ILE A 1 84 ? -1.716 5.358 -6.432 1.00 95.00 84 ILE A N 1
ATOM 684 C CA . ILE A 1 84 ? -0.315 5.568 -6.796 1.00 95.00 84 ILE A CA 1
ATOM 685 C C . ILE A 1 84 ? 0.486 5.993 -5.573 1.00 95.00 84 ILE A C 1
ATOM 687 O O . ILE A 1 84 ? 0.000 6.745 -4.718 1.00 95.00 84 ILE A O 1
ATOM 691 N N . ARG A 1 85 ? 1.718 5.501 -5.483 1.00 95.50 85 ARG A N 1
ATOM 692 C CA . ARG A 1 85 ? 2.656 5.803 -4.405 1.00 95.50 85 ARG A CA 1
ATOM 693 C C . ARG A 1 85 ? 4.054 6.046 -4.955 1.00 95.50 85 ARG A C 1
ATOM 695 O O . ARG A 1 85 ? 4.408 5.643 -6.064 1.00 95.50 85 ARG A O 1
ATOM 702 N N . THR A 1 86 ? 4.846 6.764 -4.172 1.00 95.00 86 THR A N 1
ATOM 703 C CA . THR A 1 86 ? 6.284 6.900 -4.404 1.00 95.00 86 THR A CA 1
ATOM 704 C C . THR A 1 86 ? 7.008 5.744 -3.725 1.00 95.00 86 THR A C 1
ATOM 706 O O . THR A 1 86 ? 6.527 5.205 -2.726 1.00 95.00 86 THR A O 1
ATOM 709 N N . LEU A 1 87 ? 8.207 5.408 -4.204 1.00 93.81 87 LEU A N 1
ATOM 710 C CA . LEU A 1 87 ? 9.055 4.425 -3.524 1.00 93.81 87 LEU A CA 1
ATOM 711 C C . LEU A 1 87 ? 9.355 4.842 -2.078 1.00 93.81 87 LEU A C 1
ATOM 713 O O . LEU A 1 87 ? 9.384 4.007 -1.182 1.00 93.81 87 LEU A O 1
ATOM 717 N N . LYS A 1 88 ? 9.517 6.152 -1.842 1.00 93.19 88 LYS A N 1
ATOM 718 C CA . LYS A 1 88 ? 9.712 6.723 -0.505 1.00 93.19 88 LYS A CA 1
ATOM 719 C C . LYS A 1 88 ? 8.543 6.394 0.426 1.00 93.19 88 LYS A C 1
ATOM 721 O O . LYS A 1 88 ? 8.775 5.972 1.552 1.00 93.19 88 LYS A O 1
ATOM 726 N N . ALA A 1 89 ? 7.302 6.554 -0.039 1.00 94.31 89 ALA A N 1
ATOM 727 C CA . ALA A 1 89 ? 6.121 6.227 0.758 1.00 94.31 89 ALA A CA 1
ATOM 728 C C . ALA A 1 89 ? 6.021 4.720 1.050 1.00 94.31 89 ALA A C 1
ATOM 730 O O . ALA A 1 89 ? 5.675 4.339 2.167 1.00 94.31 89 ALA A O 1
ATOM 731 N N . ILE A 1 90 ? 6.373 3.876 0.075 1.00 95.50 90 ILE A N 1
ATOM 732 C CA . ILE A 1 90 ? 6.380 2.415 0.237 1.00 95.50 90 ILE A CA 1
ATOM 733 C C . ILE A 1 90 ? 7.471 1.972 1.221 1.00 95.50 90 ILE A C 1
ATOM 735 O O . ILE A 1 90 ? 7.215 1.100 2.038 1.00 95.50 90 ILE A O 1
ATOM 739 N N . ARG A 1 91 ? 8.656 2.593 1.221 1.00 94.19 91 ARG A N 1
ATOM 740 C CA . ARG A 1 91 ? 9.749 2.250 2.150 1.00 94.19 91 ARG A CA 1
ATOM 741 C C . ARG A 1 91 ? 9.569 2.805 3.561 1.00 94.19 91 ARG A C 1
ATOM 743 O O . ARG A 1 91 ? 10.155 2.270 4.489 1.00 94.19 91 ARG A O 1
ATOM 750 N N . ASN A 1 92 ? 8.803 3.884 3.729 1.00 93.69 92 ASN A N 1
ATOM 751 C CA . ASN A 1 92 ? 8.686 4.552 5.022 1.00 93.69 92 ASN A CA 1
ATOM 752 C C . ASN A 1 92 ? 8.058 3.608 6.073 1.00 93.69 92 ASN A C 1
ATOM 754 O O . ASN A 1 92 ? 6.887 3.243 5.896 1.00 93.69 92 ASN A O 1
ATOM 758 N N . PRO A 1 93 ? 8.777 3.234 7.151 1.00 92.62 93 PRO A N 1
ATOM 759 C CA . PRO A 1 93 ? 8.247 2.346 8.188 1.00 92.62 93 PRO A CA 1
ATOM 760 C C . PRO A 1 93 ? 7.087 2.982 8.962 1.00 92.62 93 PRO A C 1
ATOM 762 O O . PRO A 1 93 ? 6.211 2.270 9.431 1.00 92.62 93 PRO A O 1
ATOM 765 N N . VAL A 1 94 ? 7.012 4.318 9.010 1.00 92.94 94 VAL A N 1
ATOM 766 C CA . VAL A 1 94 ? 5.936 5.058 9.696 1.00 92.94 94 VAL A CA 1
ATOM 767 C C . VAL A 1 94 ? 4.589 4.947 8.965 1.00 92.94 94 VAL A C 1
ATOM 769 O O . VAL A 1 94 ? 3.533 5.140 9.557 1.00 92.94 94 VAL A O 1
ATOM 772 N N . ASN A 1 95 ? 4.589 4.578 7.680 1.00 93.75 95 ASN A N 1
ATOM 773 C CA . ASN A 1 95 ? 3.371 4.407 6.880 1.00 93.75 95 ASN A CA 1
ATOM 774 C C . ASN A 1 95 ? 2.701 3.040 7.138 1.00 93.75 95 ASN A C 1
ATOM 776 O O . ASN A 1 95 ? 2.418 2.299 6.193 1.00 93.75 95 ASN A O 1
ATOM 780 N N . VAL A 1 96 ? 2.491 2.697 8.410 1.00 94.19 96 VAL A N 1
ATOM 781 C CA . VAL A 1 96 ? 1.957 1.404 8.875 1.00 94.19 96 VAL A CA 1
ATOM 782 C C . VAL A 1 96 ? 0.531 1.174 8.384 1.00 94.19 96 VAL A C 1
ATOM 784 O O . VAL A 1 96 ? 0.209 0.112 7.865 1.00 94.19 96 VAL A O 1
ATOM 787 N N . THR A 1 97 ? -0.315 2.196 8.480 1.00 95.69 97 THR A N 1
ATOM 788 C CA . THR A 1 97 ? -1.746 2.131 8.151 1.00 95.69 97 THR A CA 1
ATOM 789 C C . THR A 1 97 ? -2.072 2.786 6.806 1.00 95.69 97 THR A C 1
ATOM 791 O O . THR A 1 97 ? -3.210 3.191 6.571 1.00 95.69 97 THR A O 1
ATOM 794 N N . ASP A 1 98 ? -1.094 2.914 5.897 1.00 95.81 98 ASP A N 1
ATOM 795 C CA . ASP A 1 98 ? -1.333 3.528 4.584 1.00 95.81 98 ASP A CA 1
ATOM 796 C C . ASP A 1 98 ? -2.414 2.751 3.818 1.00 95.81 98 ASP A C 1
ATOM 798 O O . ASP A 1 98 ? -2.437 1.517 3.772 1.00 95.81 98 ASP A O 1
ATOM 802 N N . MET A 1 99 ? -3.353 3.495 3.242 1.00 96.94 99 MET A N 1
ATOM 803 C CA . MET A 1 99 ? -4.547 2.949 2.611 1.00 96.94 99 MET A CA 1
ATOM 804 C C . MET A 1 99 ? -5.084 3.890 1.535 1.00 96.94 99 MET A C 1
ATOM 806 O O . MET A 1 99 ? -4.669 5.046 1.410 1.00 96.94 99 MET A O 1
ATOM 810 N N . CYS A 1 100 ? -6.008 3.399 0.705 1.00 96.06 100 CYS A N 1
ATOM 811 C CA . CYS A 1 100 ? -6.622 4.264 -0.301 1.00 96.06 100 CYS A CA 1
ATOM 812 C C . CYS A 1 100 ? -7.465 5.359 0.363 1.00 96.06 100 CYS A C 1
ATOM 814 O O . CYS A 1 100 ? -7.998 5.163 1.455 1.00 96.06 100 CYS A O 1
ATOM 816 N N . GLU A 1 101 ? -7.656 6.474 -0.341 1.00 95.00 101 GLU A N 1
ATOM 817 C CA . GLU A 1 101 ? -8.432 7.626 0.137 1.00 95.00 101 GLU A CA 1
ATOM 818 C C . GLU A 1 101 ? -9.830 7.233 0.636 1.00 95.00 101 GLU A C 1
ATOM 820 O O . GLU A 1 101 ? -10.318 7.757 1.631 1.00 95.00 101 GLU A O 1
ATOM 825 N N . HIS A 1 102 ? -10.454 6.246 -0.009 1.00 94.75 102 HIS A N 1
ATOM 826 C CA . HIS A 1 102 ? -11.756 5.752 0.411 1.00 94.75 102 HIS A CA 1
ATOM 827 C C . HIS A 1 102 ? -11.732 5.053 1.771 1.00 94.75 102 HIS A C 1
ATOM 829 O O . HIS A 1 102 ? -12.539 5.390 2.631 1.00 94.75 102 HIS A O 1
ATOM 835 N N . CYS A 1 103 ? -10.823 4.095 1.969 1.00 96.25 103 CYS A N 1
ATOM 836 C CA . CYS A 1 103 ? -10.664 3.438 3.265 1.00 96.25 103 CYS A CA 1
ATOM 837 C C . CYS A 1 103 ? -10.286 4.469 4.324 1.00 96.25 103 CYS A C 1
ATOM 839 O O . CYS A 1 103 ? -10.889 4.484 5.390 1.00 96.25 103 CYS A O 1
ATOM 841 N N . HIS A 1 104 ? -9.372 5.382 3.992 1.00 96.31 104 HIS A N 1
ATOM 842 C CA . HIS A 1 104 ? -8.938 6.435 4.900 1.00 96.31 104 HIS A CA 1
ATOM 843 C C . HIS A 1 104 ? -10.117 7.300 5.357 1.00 96.31 104 HIS A C 1
ATOM 845 O O . HIS A 1 104 ? -10.291 7.545 6.548 1.00 96.31 104 HIS A O 1
ATOM 851 N N . HIS A 1 105 ? -10.980 7.706 4.425 1.00 95.94 105 HIS A N 1
ATOM 852 C CA . HIS A 1 105 ? -12.196 8.442 4.744 1.00 95.94 105 HIS A CA 1
ATOM 853 C C . HIS A 1 105 ? -13.131 7.643 5.664 1.00 95.94 105 HIS A C 1
ATOM 855 O O . HIS A 1 105 ? -13.557 8.166 6.690 1.00 95.94 105 HIS A O 1
ATOM 861 N N . LEU A 1 106 ? -13.409 6.374 5.345 1.00 96.81 106 LEU A N 1
ATOM 862 C CA . LEU A 1 106 ? -14.299 5.527 6.148 1.00 96.81 106 LEU A CA 1
ATOM 863 C C . LEU A 1 106 ? -13.772 5.299 7.570 1.00 96.81 106 LEU A C 1
ATOM 865 O O . LEU A 1 106 ? -14.529 5.425 8.532 1.00 96.81 106 LEU A O 1
ATOM 869 N N . TYR A 1 107 ? -12.480 5.006 7.724 1.00 96.88 107 TYR A N 1
ATOM 870 C CA . TYR A 1 107 ? -11.882 4.826 9.044 1.00 96.88 107 TYR A CA 1
ATOM 871 C C . TYR A 1 107 ? -11.872 6.126 9.847 1.00 96.88 107 TYR A C 1
ATOM 873 O O . TYR A 1 107 ? -12.177 6.092 11.034 1.00 96.88 107 TYR A O 1
ATOM 881 N N . ASN A 1 108 ? -11.624 7.279 9.224 1.00 95.94 108 ASN A N 1
ATOM 882 C CA . ASN A 1 108 ? -11.718 8.562 9.923 1.00 95.94 108 ASN A CA 1
ATOM 883 C C . ASN A 1 108 ? -13.150 8.900 10.359 1.00 95.94 108 ASN A C 1
ATOM 885 O O . ASN A 1 108 ? -13.336 9.432 11.452 1.00 95.94 108 ASN A O 1
ATOM 889 N N . LEU A 1 109 ? -14.168 8.551 9.563 1.00 96.94 109 LEU A N 1
ATOM 890 C CA . LEU A 1 109 ? -15.562 8.653 10.007 1.00 96.94 109 LEU A CA 1
ATOM 891 C C . LEU A 1 109 ? -15.824 7.754 11.220 1.00 96.94 109 LEU A C 1
ATOM 893 O O . LEU A 1 109 ? -16.439 8.196 12.186 1.00 96.94 109 LEU A O 1
ATOM 897 N N . ARG A 1 110 ? -15.309 6.519 11.209 1.00 96.50 110 ARG A N 1
ATOM 898 C CA . ARG A 1 110 ? -15.435 5.596 12.345 1.00 96.50 110 ARG A CA 1
ATOM 899 C C . ARG A 1 110 ? -14.745 6.132 13.604 1.00 96.50 110 ARG A C 1
ATOM 901 O O . ARG A 1 110 ? -15.362 6.110 14.662 1.00 96.50 110 ARG A O 1
ATOM 908 N N . ARG A 1 111 ? -13.525 6.672 13.483 1.00 96.38 111 ARG A N 1
ATOM 909 C CA . ARG A 1 111 ? -12.794 7.342 14.581 1.00 96.38 111 ARG A CA 1
ATOM 910 C C . ARG A 1 111 ? -13.604 8.473 15.186 1.00 96.38 111 ARG A C 1
ATOM 912 O O . ARG A 1 111 ? -13.777 8.534 16.396 1.00 96.38 111 ARG A O 1
ATOM 919 N N . ARG A 1 112 ? -14.130 9.346 14.325 1.00 96.38 112 ARG A N 1
ATOM 920 C CA . ARG A 1 112 ? -14.953 10.478 14.745 1.00 96.38 112 ARG A CA 1
ATOM 921 C C . ARG A 1 112 ? -16.206 10.012 15.477 1.00 96.38 112 ARG A C 1
ATOM 923 O O . ARG A 1 112 ? -16.539 10.592 16.500 1.00 96.38 112 ARG A O 1
ATOM 930 N N . ASN A 1 113 ? -16.878 8.981 14.971 1.00 97.44 113 ASN A N 1
ATOM 931 C CA . ASN A 1 113 ? -18.066 8.441 15.623 1.00 97.44 113 ASN A CA 1
ATOM 932 C C . ASN A 1 113 ? -17.742 7.894 17.015 1.00 97.44 113 ASN A C 1
ATOM 934 O O . ASN A 1 113 ? -18.463 8.228 17.943 1.00 97.44 113 ASN A O 1
ATOM 938 N N . ILE A 1 114 ? -16.647 7.140 17.176 1.00 97.19 114 ILE A N 1
ATOM 939 C CA . ILE A 1 114 ? -16.224 6.633 18.491 1.00 97.19 114 ILE A CA 1
ATOM 940 C C . ILE A 1 114 ? -16.014 7.793 19.460 1.00 97.19 114 ILE A C 1
ATOM 942 O O . ILE A 1 114 ? -16.677 7.831 20.492 1.00 97.19 114 ILE A O 1
ATOM 946 N N . PHE A 1 115 ? -15.218 8.790 19.069 1.00 97.38 115 PHE A N 1
ATOM 947 C CA . PHE A 1 115 ? -14.976 9.971 19.895 1.00 97.38 115 PHE A CA 1
ATOM 948 C C . PHE A 1 115 ? -16.271 10.690 20.300 1.00 97.38 115 PHE A C 1
ATOM 950 O O . PHE A 1 115 ? -16.436 11.055 21.457 1.00 97.38 115 PHE A O 1
ATOM 957 N N . LEU A 1 116 ? -17.222 10.857 19.377 1.00 97.50 116 LEU A N 1
ATOM 958 C CA . LEU A 1 116 ? -18.508 11.491 19.683 1.00 97.50 116 LEU A CA 1
ATOM 959 C C . LEU A 1 116 ? -19.394 10.650 20.614 1.00 97.50 116 LEU A C 1
ATOM 961 O O . LEU A 1 116 ? -20.218 11.216 21.325 1.00 97.50 116 LEU A O 1
ATOM 965 N N . THR A 1 117 ? -19.256 9.322 20.596 1.00 97.31 117 THR A N 1
ATOM 966 C CA . THR A 1 117 ? -20.073 8.411 21.414 1.00 97.31 117 THR A CA 1
ATOM 967 C C . THR A 1 117 ? -19.479 8.102 22.784 1.00 97.31 117 THR A C 1
ATOM 969 O O . THR A 1 117 ? -20.233 7.965 23.741 1.00 97.31 117 THR A O 1
ATOM 972 N N . THR A 1 118 ? -18.154 7.976 22.891 1.00 96.94 118 THR A N 1
ATOM 973 C CA . THR A 1 118 ? -17.464 7.531 24.113 1.00 96.94 118 THR A CA 1
ATOM 974 C C . THR A 1 118 ? -16.571 8.608 24.723 1.00 96.94 118 THR A C 1
ATOM 976 O O . THR A 1 1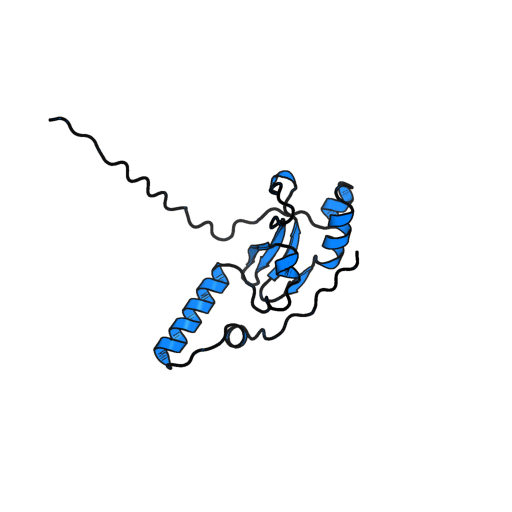18 ? -16.165 8.476 25.870 1.00 96.94 118 THR A O 1
ATOM 979 N N . GLY A 1 119 ? -16.250 9.672 23.979 1.00 96.50 119 GLY A N 1
ATOM 980 C CA . GLY A 1 119 ? -15.241 10.664 24.365 1.00 96.50 119 GLY A CA 1
ATOM 981 C C . GLY A 1 119 ? -13.796 10.190 24.175 1.00 96.50 119 GLY A C 1
ATOM 982 O O . GLY A 1 119 ? -12.868 10.968 24.387 1.00 96.50 119 GLY A O 1
ATOM 983 N N . GLU A 1 120 ? -13.580 8.941 23.756 1.00 95.19 120 GLU A N 1
ATOM 984 C CA . GLU A 1 120 ? -12.247 8.357 23.627 1.00 95.19 120 GLU A CA 1
ATOM 985 C C . GLU A 1 120 ? -11.646 8.613 22.245 1.00 95.19 120 GLU A C 1
ATOM 987 O O . GLU A 1 120 ? -12.301 8.485 21.204 1.00 95.19 120 GLU A O 1
ATOM 992 N N . TYR A 1 121 ? -10.361 8.955 22.229 1.00 94.38 121 TYR A N 1
ATOM 993 C CA . TYR A 1 121 ? -9.590 9.053 21.002 1.00 94.38 121 TYR A CA 1
ATOM 994 C C . T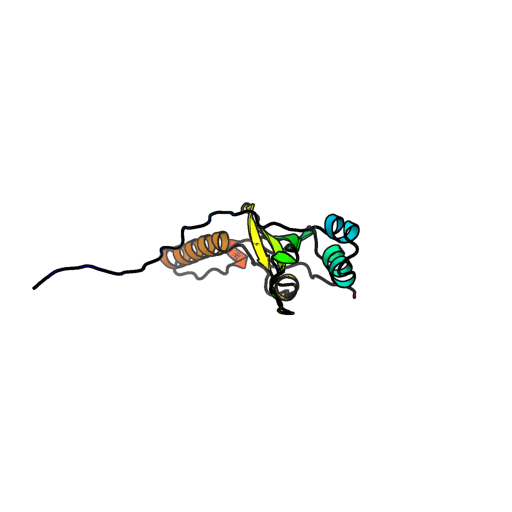YR A 1 121 ? -8.898 7.718 20.726 1.00 94.38 121 TYR A C 1
ATOM 996 O O . TYR A 1 121 ? -8.106 7.248 21.534 1.00 94.38 121 TYR A O 1
ATOM 1004 N N . VAL A 1 122 ? -9.195 7.136 19.565 1.00 94.94 122 VAL A N 1
ATOM 1005 C CA . VAL A 1 122 ? -8.653 5.841 19.134 1.00 94.94 122 VAL A CA 1
ATOM 1006 C C . VAL A 1 122 ? -7.700 6.055 17.966 1.00 94.94 122 VAL A C 1
ATOM 1008 O O . VAL A 1 122 ? -8.009 6.799 17.019 1.00 94.94 122 VAL A O 1
ATOM 1011 N N . GLU A 1 123 ? -6.544 5.402 18.011 1.00 93.94 123 GLU A N 1
ATOM 1012 C CA . GLU A 1 123 ? -5.552 5.469 16.944 1.00 93.94 123 GLU A CA 1
ATOM 1013 C C . GLU A 1 123 ? -5.978 4.662 15.711 1.00 93.94 123 GLU A C 1
ATOM 1015 O O . GLU A 1 123 ? -6.765 3.713 15.762 1.00 93.94 123 GLU A O 1
ATOM 1020 N N . LEU A 1 124 ? -5.469 5.049 14.539 1.00 93.75 124 LEU A N 1
ATOM 1021 C CA . LEU A 1 124 ? -5.838 4.356 13.300 1.00 93.75 124 LEU A CA 1
ATOM 1022 C C . LEU A 1 124 ? -5.290 2.918 13.266 1.00 93.75 124 LEU A C 1
ATOM 1024 O O . LEU A 1 124 ? -5.932 2.032 12.701 1.00 93.75 124 LEU A O 1
ATOM 1028 N N . SER A 1 125 ? -4.128 2.676 13.875 1.00 94.38 125 SER A N 1
ATOM 1029 C CA . SER A 1 125 ? -3.540 1.338 14.030 1.00 94.38 125 SER A CA 1
ATOM 1030 C C . SER A 1 125 ? -4.442 0.418 14.849 1.00 94.38 125 SER A C 1
ATOM 1032 O O . SER A 1 125 ? -4.717 -0.694 14.415 1.00 94.38 125 SER A O 1
ATOM 1034 N N . GLU A 1 126 ? -5.000 0.914 15.953 1.00 94.75 126 GLU A N 1
ATOM 1035 C CA . GLU A 1 126 ? -5.939 0.176 16.807 1.00 94.75 126 GLU A CA 1
ATOM 1036 C C . GLU A 1 126 ? -7.213 -0.211 16.049 1.00 94.75 126 GLU A C 1
ATOM 1038 O O . GLU A 1 126 ? -7.641 -1.362 16.088 1.00 94.75 126 GLU A O 1
ATOM 1043 N N . LEU A 1 127 ? -7.794 0.711 15.275 1.00 94.81 127 LEU A N 1
ATOM 1044 C CA . LEU A 1 127 ? -9.006 0.409 14.503 1.00 94.81 127 LEU A CA 1
ATOM 1045 C C . LEU A 1 127 ? -8.786 -0.535 13.331 1.00 94.81 127 LEU A C 1
ATOM 1047 O O . LEU A 1 127 ? -9.718 -1.219 12.899 1.00 94.81 127 LEU A O 1
ATOM 1051 N N . THR A 1 128 ? -7.599 -0.492 12.742 1.00 95.12 128 THR A N 1
ATOM 1052 C CA . THR A 1 128 ? -7.259 -1.329 11.592 1.00 95.12 128 THR A CA 1
ATOM 1053 C C . THR A 1 128 ? -6.688 -2.679 12.013 1.00 95.12 128 THR A C 1
ATOM 1055 O O . THR A 1 128 ? -6.688 -3.596 11.193 1.00 95.12 128 THR A O 1
ATOM 1058 N N . GLY A 1 129 ? -6.228 -2.806 13.262 1.00 95.62 129 GLY A N 1
ATOM 1059 C CA . GLY A 1 129 ? -5.470 -3.952 13.762 1.00 95.62 129 GLY A CA 1
ATOM 1060 C C . GLY A 1 129 ? -4.072 -4.070 13.148 1.00 95.62 129 GLY A C 1
ATOM 1061 O O . GLY A 1 129 ? -3.481 -5.144 13.189 1.00 95.62 129 GLY A O 1
ATOM 1062 N N . ILE A 1 130 ? -3.560 -3.005 12.519 1.00 94.75 130 ILE A N 1
ATOM 1063 C CA . ILE A 1 130 ? -2.244 -2.987 11.869 1.00 94.75 130 ILE A CA 1
ATOM 1064 C C . ILE A 1 130 ? -1.335 -2.069 12.681 1.00 94.75 130 ILE A C 1
ATOM 1066 O O . ILE A 1 130 ? -1.474 -0.844 12.635 1.00 94.75 130 ILE A O 1
ATOM 1070 N N . HIS A 1 131 ? -0.415 -2.672 13.429 1.00 94.56 131 HIS A N 1
ATOM 1071 C CA . HIS A 1 131 ? 0.458 -1.968 14.374 1.00 94.56 131 HIS A CA 1
ATOM 1072 C C . HIS A 1 131 ? 1.886 -1.817 13.863 1.00 94.56 131 HIS A C 1
ATOM 1074 O O . HIS A 1 131 ? 2.585 -0.878 14.239 1.00 94.56 131 HIS A O 1
ATOM 1080 N N . ASP A 1 132 ? 2.297 -2.700 12.966 1.00 93.62 132 ASP A N 1
ATOM 1081 C CA . ASP A 1 132 ? 3.640 -2.775 12.439 1.00 93.62 132 ASP A CA 1
ATOM 1082 C C . ASP A 1 132 ? 3.640 -2.927 10.917 1.00 93.62 132 ASP A C 1
ATOM 1084 O O . ASP A 1 132 ? 2.650 -3.265 10.263 1.00 93.62 132 ASP A O 1
ATOM 1088 N N . LYS A 1 133 ? 4.792 -2.605 10.339 1.00 93.88 133 LYS A N 1
ATOM 1089 C CA . LYS A 1 133 ? 5.062 -2.746 8.918 1.00 93.88 133 LYS A CA 1
ATOM 1090 C C . LYS A 1 133 ? 6.379 -3.474 8.760 1.00 93.88 133 LYS A C 1
ATOM 1092 O O . LYS A 1 133 ? 7.409 -2.987 9.224 1.00 93.88 133 LYS A O 1
ATOM 1097 N N . SER A 1 134 ? 6.343 -4.601 8.056 1.00 91.44 134 SER A N 1
ATOM 1098 C CA . SER A 1 134 ? 7.543 -5.373 7.749 1.00 91.44 134 SER A CA 1
ATOM 1099 C C . SER A 1 134 ? 8.560 -4.487 7.021 1.00 91.44 134 SER A C 1
ATOM 1101 O O . SER A 1 134 ? 8.186 -3.851 6.033 1.00 91.44 134 SER A O 1
ATOM 1103 N N . PRO A 1 135 ? 9.822 -4.400 7.468 1.00 89.56 135 PRO A N 1
ATOM 1104 C CA . PRO A 1 135 ? 10.829 -3.586 6.797 1.00 89.56 135 PRO A CA 1
ATOM 1105 C C . PRO A 1 135 ? 10.983 -3.964 5.320 1.00 89.56 135 PRO A C 1
ATOM 1107 O O . PRO A 1 135 ? 10.950 -5.139 4.961 1.00 89.56 135 PRO A O 1
ATOM 1110 N N . LEU A 1 136 ? 11.165 -2.958 4.462 1.00 91.38 136 LEU A N 1
ATOM 1111 C CA . LEU A 1 136 ? 11.438 -3.156 3.040 1.00 91.38 136 LEU A CA 1
ATOM 1112 C C . LEU A 1 136 ? 12.867 -2.717 2.725 1.00 91.38 136 LEU A C 1
ATOM 1114 O O . LEU A 1 136 ? 13.132 -1.536 2.475 1.00 91.38 136 LEU A O 1
ATOM 1118 N N . GLU A 1 137 ? 13.780 -3.681 2.720 1.00 88.88 137 GLU A N 1
ATOM 1119 C CA . GLU A 1 137 ? 15.169 -3.482 2.320 1.00 88.88 137 GLU A C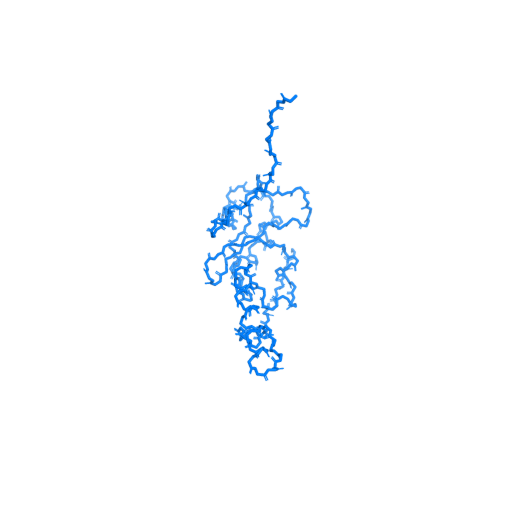A 1
ATOM 1120 C C . GLU A 1 137 ? 15.309 -3.668 0.811 1.00 88.88 137 GLU A C 1
ATOM 1122 O O . GLU A 1 137 ? 14.957 -4.712 0.266 1.00 88.88 137 GLU A O 1
ATOM 1127 N N . ILE A 1 138 ? 15.823 -2.648 0.121 1.00 87.81 138 ILE A N 1
ATOM 1128 C CA . ILE A 1 138 ? 16.057 -2.709 -1.324 1.00 87.81 138 ILE A CA 1
ATOM 1129 C C . ILE A 1 138 ? 17.554 -2.645 -1.570 1.00 87.81 138 ILE A C 1
ATOM 1131 O O . ILE A 1 138 ? 18.186 -1.630 -1.273 1.00 87.81 138 ILE A O 1
ATOM 1135 N N . LYS A 1 139 ? 18.098 -3.713 -2.143 1.00 85.56 139 LYS A N 1
ATOM 1136 C CA . LYS A 1 139 ? 19.488 -3.808 -2.581 1.00 85.56 139 LYS A CA 1
ATOM 1137 C C . LYS A 1 139 ? 19.631 -3.124 -3.945 1.00 85.56 139 LYS A C 1
ATOM 1139 O O . LYS A 1 139 ? 18.770 -3.292 -4.813 1.00 85.56 139 LYS A O 1
ATOM 1144 N N . GLY A 1 140 ? 20.656 -2.280 -4.070 1.00 69.56 140 GLY A N 1
ATOM 1145 C CA . GLY A 1 140 ?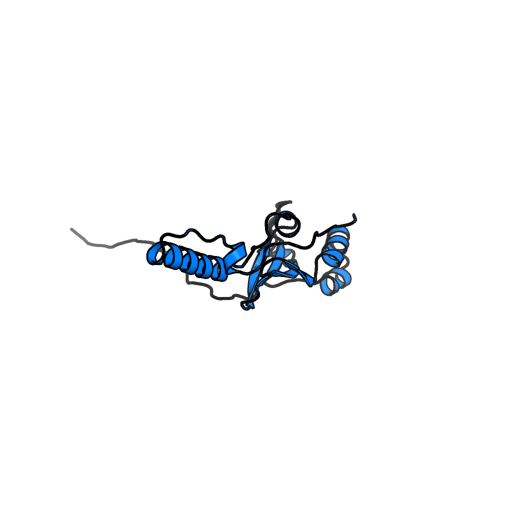 20.993 -1.548 -5.297 1.00 69.56 140 GLY A CA 1
ATOM 1146 C C . GLY A 1 140 ? 21.634 -2.438 -6.347 1.00 69.56 140 GLY A C 1
ATOM 1147 O O . GLY A 1 140 ? 22.324 -3.397 -5.940 1.00 69.56 140 GLY A O 1
#

Organism: NCBI:txid290109

Foldseek 3Di:
DDDDDDDPPPPPPPPPPADDADFDALVRCVVVVPDVVQSLQRVQQQQFDAAQWGWHHFHDPVPWDPDPQTQTTWIAGVVRHIDTGGPCCVQDFVCRNDGDPVVVVVLVVVQVVCCVVPVDGDDSCRVSVGDGGDHRDRDD